Protein AF-A0AAJ2H0M9-F1 (afdb_monomer)

Organism: NCBI:txid1538159

pLDDT: mean 95.49, std 3.96, range [74.38, 98.56]

Foldseek 3Di:
DVLVVLLVVLVVDDCLVVQNQSLLSNLLSCLVDPPSCPPHPNSLVSLLVSCVSNQQQQARLSLLSQLVSQLVVVDPVSNLVSLLSVLVSPDPVRHHHPVCNVRNVVSVVSSQVSLQVVCCVPPVGGQDPCNSPDPPVD

Sequence (138 aa):
DIAAVVERGMTCLDNEQFWGAPNAVRAAIWTLLPGADQGKPDPWQVMKNSAAIGEREGVRLPHALYIIAAQATGDDTKIRDALRTYGKSLGEDKPVNKTYRLVDAIARQMIQNASDRYWTENTGMRTPQDGYDRFWDE

Radius of gyration: 14.79 Å; Cα contacts (8 Å, |Δi|>4): 176; chains: 1; bounding box: 38×38×33 Å

Nearest PDB structures (foldseek):
  2lah-assembly1_A  TM=4.722E-01  e=8.048E+00  Homo sapiens

Structure (mmCIF, N/CA/C/O backbone):
data_AF-A0AAJ2H0M9-F1
#
_entry.id   AF-A0AAJ2H0M9-F1
#
loop_
_atom_site.group_PDB
_atom_site.id
_atom_site.type_symbol
_atom_site.label_atom_id
_atom_site.label_alt_id
_atom_site.label_comp_id
_atom_site.label_asym_id
_atom_site.label_entity_id
_atom_site.label_seq_id
_atom_site.pdbx_PDB_ins_code
_atom_site.Cartn_x
_atom_site.Cartn_y
_atom_site.Cartn_z
_atom_site.occupancy
_atom_site.B_iso_or_equiv
_atom_site.auth_seq_id
_atom_site.auth_comp_id
_atom_site.auth_asym_id
_atom_site.auth_atom_id
_atom_site.pdbx_PDB_model_num
ATOM 1 N N . ASP A 1 1 ? -17.299 13.164 -8.591 1.00 74.38 1 ASP A N 1
ATOM 2 C CA . ASP A 1 1 ? -17.930 13.386 -7.273 1.00 74.38 1 ASP A CA 1
ATOM 3 C C . ASP A 1 1 ? -17.679 12.250 -6.274 1.00 74.38 1 ASP A C 1
ATOM 5 O O . ASP A 1 1 ? -17.347 12.530 -5.132 1.00 74.38 1 ASP A O 1
ATOM 9 N N . ILE A 1 2 ? -17.719 10.972 -6.687 1.00 89.81 2 ILE A N 1
ATOM 10 C CA . ILE A 1 2 ? -17.530 9.814 -5.781 1.00 89.81 2 ILE A CA 1
ATOM 11 C C . ILE A 1 2 ? -16.290 9.944 -4.877 1.00 89.81 2 ILE A C 1
ATOM 13 O O . ILE A 1 2 ? -16.408 9.812 -3.665 1.00 89.81 2 ILE A O 1
ATOM 17 N N . ALA A 1 3 ? -15.119 10.270 -5.433 1.00 88.81 3 ALA A N 1
ATOM 18 C CA . ALA A 1 3 ? -13.889 10.401 -4.647 1.00 88.81 3 ALA A CA 1
ATOM 19 C C . ALA A 1 3 ? -13.970 11.498 -3.564 1.00 88.81 3 ALA A C 1
ATOM 21 O O . ALA A 1 3 ? -13.517 11.288 -2.445 1.00 88.81 3 ALA A O 1
ATOM 22 N N . ALA A 1 4 ? -14.609 12.635 -3.852 1.00 89.00 4 ALA A N 1
ATOM 23 C CA . ALA A 1 4 ? -14.784 13.705 -2.870 1.00 89.00 4 ALA A CA 1
ATOM 24 C C . ALA A 1 4 ? -15.780 13.314 -1.763 1.00 89.00 4 ALA A C 1
ATOM 26 O O . ALA A 1 4 ? -15.592 13.678 -0.604 1.00 89.00 4 ALA A O 1
ATOM 27 N N . VAL A 1 5 ? -16.829 12.555 -2.103 1.00 93.69 5 VAL A N 1
ATOM 28 C CA . VAL A 1 5 ? -17.773 11.995 -1.120 1.00 93.69 5 VAL A CA 1
ATOM 29 C C . VAL A 1 5 ? -17.073 10.985 -0.209 1.00 93.69 5 VAL A C 1
ATOM 31 O O . VAL A 1 5 ? -17.231 11.058 1.008 1.00 93.69 5 VAL A O 1
ATOM 34 N N . VAL A 1 6 ? -16.269 10.084 -0.781 1.00 94.62 6 VAL A N 1
ATOM 35 C CA . VAL A 1 6 ? -15.503 9.086 -0.021 1.00 94.62 6 VAL A CA 1
ATOM 36 C C . VAL A 1 6 ? -14.496 9.763 0.906 1.00 94.62 6 VAL A C 1
ATOM 38 O O . VAL A 1 6 ? -14.465 9.430 2.085 1.00 94.62 6 VAL A O 1
ATOM 41 N N . GLU A 1 7 ? -13.720 10.740 0.420 1.00 93.69 7 GLU A N 1
ATOM 42 C CA . GLU A 1 7 ? -12.726 11.451 1.239 1.00 93.69 7 GLU A CA 1
ATOM 43 C C . GLU A 1 7 ? -13.365 12.096 2.473 1.00 93.69 7 GLU A C 1
ATOM 45 O O . GLU A 1 7 ? -12.889 11.873 3.587 1.00 93.69 7 GLU A O 1
ATOM 50 N N . ARG A 1 8 ? -14.490 12.804 2.293 1.00 93.50 8 ARG A N 1
ATOM 51 C CA . ARG A 1 8 ? -15.239 13.394 3.410 1.00 93.50 8 ARG A CA 1
ATOM 52 C C . ARG A 1 8 ? -15.791 12.326 4.348 1.00 93.50 8 ARG A C 1
ATOM 54 O O . ARG A 1 8 ? -15.684 12.478 5.559 1.00 93.50 8 ARG A O 1
ATOM 61 N N . GLY A 1 9 ? -16.346 11.239 3.815 1.00 95.81 9 GLY A N 1
ATOM 62 C CA . GLY A 1 9 ? -16.890 10.141 4.619 1.00 95.81 9 GLY A CA 1
ATOM 63 C C . GLY A 1 9 ? -15.836 9.447 5.485 1.00 95.81 9 GLY A C 1
ATOM 64 O O . GLY A 1 9 ? -16.113 9.102 6.631 1.00 95.81 9 GLY A O 1
ATOM 65 N N . MET A 1 10 ? -14.605 9.311 4.984 1.00 96.88 10 MET A N 1
ATOM 66 C CA . MET A 1 10 ? -13.494 8.741 5.753 1.00 96.88 10 MET A CA 1
ATOM 67 C C . MET A 1 10 ? -13.118 9.587 6.979 1.00 96.88 10 MET A C 1
ATOM 69 O O . MET A 1 10 ? -12.528 9.049 7.909 1.00 96.88 10 MET A O 1
ATOM 73 N N . THR A 1 11 ? -13.475 10.879 7.031 1.00 95.50 11 THR A N 1
ATOM 74 C CA . THR A 1 11 ? -13.233 11.718 8.223 1.00 95.50 11 THR A CA 1
ATOM 75 C C . THR A 1 11 ? -14.106 11.341 9.422 1.00 95.50 11 THR A C 1
ATOM 77 O O . THR A 1 11 ? -13.779 11.705 10.548 1.00 95.50 11 THR A O 1
ATOM 80 N N . CYS A 1 12 ? -15.197 10.601 9.200 1.00 97.12 12 CYS A N 1
ATOM 81 C CA . CYS A 1 12 ? -16.102 10.143 10.254 1.00 97.12 12 CYS A CA 1
ATOM 82 C C . CYS A 1 12 ? -15.679 8.805 10.883 1.00 97.12 12 CYS A C 1
ATOM 84 O O . CYS A 1 12 ? -16.338 8.343 11.812 1.00 97.12 12 CYS A O 1
ATOM 86 N N . LEU A 1 13 ? -14.632 8.159 10.359 1.00 97.38 13 LEU A N 1
ATOM 87 C CA . LEU A 1 13 ? -14.139 6.871 10.841 1.00 97.38 13 LEU A CA 1
ATOM 88 C C . LEU A 1 13 ? -12.897 7.066 11.709 1.00 97.38 13 LEU A C 1
ATOM 90 O O . LEU A 1 13 ? -12.013 7.854 11.372 1.00 97.38 13 LEU A O 1
ATOM 94 N N . ASP A 1 14 ? -12.806 6.306 12.799 1.00 97.88 14 ASP A N 1
ATOM 95 C CA . ASP A 1 14 ? -11.611 6.302 13.636 1.00 97.88 14 ASP A CA 1
ATOM 96 C C . ASP A 1 14 ? -10.458 5.579 12.926 1.00 97.88 14 ASP A C 1
ATOM 98 O O . ASP A 1 14 ? -10.563 4.423 12.509 1.00 97.88 14 ASP A O 1
ATOM 102 N N . ASN A 1 15 ? -9.342 6.279 12.751 1.00 97.62 15 ASN A N 1
ATOM 103 C CA . ASN A 1 15 ? -8.249 5.752 11.951 1.00 97.62 15 ASN A CA 1
ATOM 104 C C . ASN A 1 15 ? -7.542 4.567 12.624 1.00 97.62 15 ASN A C 1
ATOM 106 O O . ASN A 1 15 ? -7.057 3.697 11.912 1.00 97.62 15 ASN A O 1
ATOM 110 N N . GLU A 1 16 ? -7.472 4.508 13.955 1.00 96.44 16 GLU A N 1
ATOM 111 C CA . GLU A 1 16 ? -6.808 3.401 14.655 1.00 96.44 16 GLU A CA 1
ATOM 112 C C . GLU A 1 16 ? -7.714 2.171 14.739 1.00 96.44 16 GLU A C 1
ATOM 114 O O . GLU A 1 16 ? -7.275 1.063 14.427 1.00 96.44 16 GLU A O 1
ATOM 119 N N . GLN A 1 17 ? -9.000 2.369 15.037 1.00 96.25 17 GLN A N 1
ATOM 120 C CA . GLN A 1 17 ? -10.026 1.327 15.049 1.00 96.25 17 GLN A CA 1
ATOM 121 C C . GLN A 1 17 ? -10.086 0.571 13.716 1.00 96.25 17 GLN A C 1
ATOM 123 O O . GLN A 1 17 ? -10.308 -0.641 13.700 1.00 96.25 17 GLN A O 1
ATOM 128 N N . PHE A 1 18 ? -9.879 1.283 12.606 1.00 97.50 18 PHE A N 1
ATOM 129 C CA . PHE A 1 18 ? -9.857 0.726 11.254 1.00 97.50 18 PHE A CA 1
ATOM 130 C C . PHE A 1 18 ? -8.434 0.609 10.683 1.00 97.50 18 PHE A C 1
ATOM 132 O O . PHE A 1 18 ? -8.230 0.728 9.473 1.00 97.50 18 PHE A O 1
ATOM 139 N N . TRP A 1 19 ? -7.450 0.346 11.551 1.00 97.88 19 TRP A N 1
ATOM 140 C CA . TRP A 1 19 ? -6.097 -0.122 11.212 1.00 97.88 19 TRP A CA 1
ATOM 141 C C . TRP A 1 19 ? -5.307 0.794 10.267 1.00 97.88 19 TRP A C 1
ATOM 143 O O . TRP A 1 19 ? -4.448 0.335 9.526 1.00 97.88 19 TRP A O 1
ATOM 153 N N . GLY A 1 20 ? -5.611 2.088 10.242 1.00 98.12 20 GLY A N 1
ATOM 154 C CA . GLY A 1 20 ? -5.017 3.077 9.341 1.00 98.12 20 GLY A CA 1
ATOM 155 C C . GLY A 1 20 ? -5.704 3.194 7.976 1.00 98.12 20 GLY A C 1
ATOM 156 O O . GLY A 1 20 ? -5.335 4.052 7.175 1.00 98.12 20 GLY A O 1
ATOM 157 N N . ALA A 1 21 ? -6.702 2.361 7.675 1.00 98.12 21 ALA A N 1
ATOM 158 C CA . ALA A 1 21 ? -7.346 2.348 6.365 1.00 98.12 21 ALA A CA 1
ATOM 159 C C . ALA A 1 21 ? -8.035 3.680 5.999 1.00 98.12 21 ALA A C 1
ATOM 161 O O . ALA A 1 21 ? -7.852 4.115 4.860 1.00 98.12 21 ALA A O 1
ATOM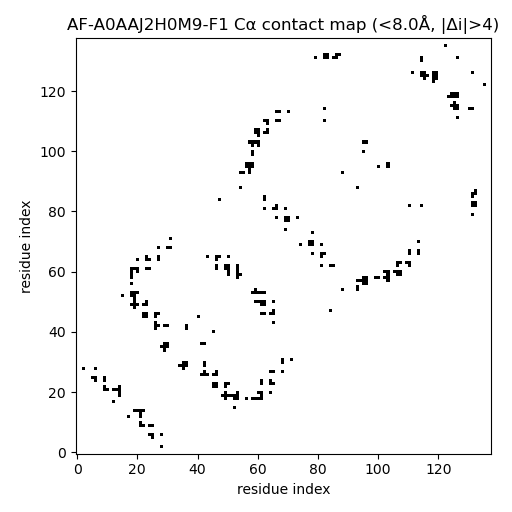 162 N N . PRO A 1 22 ? -8.760 4.378 6.903 1.00 98.44 22 PRO A N 1
ATOM 163 C CA . PRO A 1 22 ? -9.418 5.638 6.554 1.00 98.44 22 PRO A CA 1
ATOM 164 C C . PRO A 1 22 ? -8.449 6.700 6.024 1.00 98.44 22 PRO A C 1
ATOM 166 O O . PRO A 1 22 ? -8.683 7.272 4.957 1.00 98.44 22 PRO A O 1
ATOM 169 N N . ASN A 1 23 ? -7.321 6.933 6.703 1.00 98.44 23 ASN A N 1
ATOM 170 C CA . ASN A 1 23 ? -6.332 7.904 6.233 1.00 98.44 23 ASN A CA 1
ATOM 171 C C . ASN A 1 23 ? -5.579 7.425 4.989 1.00 98.44 23 ASN A C 1
ATOM 173 O O . ASN A 1 23 ? -5.293 8.250 4.122 1.00 98.44 23 ASN A O 1
ATOM 177 N N . ALA A 1 24 ? -5.316 6.123 4.842 1.00 98.19 24 ALA A N 1
ATOM 178 C CA . ALA A 1 24 ? -4.732 5.587 3.613 1.00 98.19 24 ALA A CA 1
ATOM 179 C C . ALA A 1 24 ? -5.643 5.812 2.392 1.00 98.19 24 ALA A C 1
ATOM 181 O O . ALA A 1 24 ? -5.156 6.217 1.339 1.00 98.19 24 ALA A O 1
ATOM 182 N N . VAL A 1 25 ? -6.963 5.627 2.532 1.00 98.00 25 VAL A N 1
ATOM 183 C CA . VAL A 1 25 ? -7.938 5.921 1.464 1.00 98.00 25 VAL A CA 1
ATOM 184 C C . VAL A 1 25 ? -7.921 7.406 1.108 1.00 98.00 25 VAL A C 1
ATOM 186 O O . VAL A 1 25 ? -7.872 7.755 -0.070 1.00 98.00 25 VAL A O 1
ATOM 189 N N . ARG A 1 26 ? -7.936 8.293 2.111 1.00 97.62 26 ARG A N 1
ATOM 190 C CA . ARG A 1 26 ? -7.887 9.746 1.880 1.00 97.62 26 ARG A CA 1
ATOM 191 C C . ARG A 1 26 ? -6.608 10.150 1.153 1.00 97.62 26 ARG A C 1
ATOM 193 O O . ARG A 1 26 ? -6.681 10.849 0.149 1.00 97.62 26 ARG A O 1
ATOM 200 N N . ALA A 1 27 ? -5.463 9.652 1.608 1.00 97.75 27 ALA A N 1
ATOM 201 C CA . ALA A 1 27 ? -4.178 9.914 0.979 1.00 97.75 27 ALA A CA 1
ATOM 202 C C . ALA A 1 27 ? -4.116 9.400 -0.466 1.00 97.75 27 ALA A C 1
ATOM 204 O O . ALA A 1 27 ? -3.676 10.138 -1.342 1.00 97.75 27 ALA A O 1
ATOM 205 N N . ALA A 1 28 ? -4.629 8.198 -0.746 1.00 96.62 28 ALA A N 1
ATOM 206 C CA . ALA A 1 28 ? -4.737 7.681 -2.111 1.00 96.62 28 ALA A CA 1
ATOM 207 C C . ALA A 1 28 ? -5.635 8.562 -3.004 1.00 96.62 28 ALA A C 1
ATOM 209 O O . ALA A 1 28 ? -5.348 8.761 -4.178 1.00 96.62 28 ALA A O 1
ATOM 210 N N . ILE A 1 29 ? -6.709 9.148 -2.466 1.00 95.31 29 ILE A N 1
ATOM 211 C CA . ILE A 1 29 ? -7.539 10.100 -3.222 1.00 95.31 29 ILE A CA 1
ATOM 212 C C . ILE A 1 29 ? -6.757 11.381 -3.540 1.00 95.31 29 ILE A C 1
ATOM 214 O O . ILE A 1 29 ? -6.887 11.915 -4.643 1.00 95.31 29 ILE A O 1
ATOM 218 N N . TRP A 1 30 ? -5.935 11.867 -2.607 1.00 95.50 30 TRP A N 1
ATOM 219 C CA . TRP A 1 30 ? -5.120 13.065 -2.823 1.00 95.50 30 TRP A CA 1
ATOM 220 C C . TRP A 1 30 ? -4.040 12.859 -3.890 1.00 95.50 30 TRP A C 1
ATOM 222 O O . TRP A 1 30 ? -3.727 13.810 -4.596 1.00 95.50 30 TRP A O 1
ATOM 232 N N . THR A 1 31 ? -3.509 11.639 -4.058 1.00 93.44 31 THR A N 1
ATOM 233 C CA . THR A 1 31 ? -2.548 11.345 -5.140 1.00 93.44 31 THR A CA 1
ATOM 234 C C . THR A 1 31 ? -3.208 11.227 -6.511 1.00 93.44 31 THR A C 1
ATOM 236 O O . THR A 1 31 ? -2.565 11.500 -7.521 1.00 93.44 31 THR A O 1
ATOM 239 N N . LEU A 1 32 ? -4.477 10.815 -6.564 1.00 88.81 32 LEU A N 1
ATOM 240 C CA . LEU A 1 32 ? -5.201 10.580 -7.816 1.00 88.81 32 LEU A CA 1
ATOM 241 C C . LEU A 1 32 ? -5.843 11.845 -8.394 1.00 88.81 32 LEU A C 1
ATOM 243 O O . LEU A 1 32 ? -6.004 11.952 -9.610 1.00 88.81 32 LEU A O 1
ATOM 247 N N . LEU A 1 33 ? -6.266 12.782 -7.543 1.00 88.88 33 LEU A N 1
ATOM 248 C CA . LEU A 1 33 ? -6.991 13.978 -7.965 1.00 88.88 33 LEU A CA 1
ATOM 249 C C . LEU A 1 33 ? -6.064 15.203 -8.009 1.00 88.88 33 LEU A C 1
ATOM 251 O O . LEU A 1 33 ? -5.573 15.622 -6.960 1.00 88.88 33 LEU A O 1
ATOM 255 N N . PRO A 1 34 ? -5.878 15.845 -9.178 1.00 86.88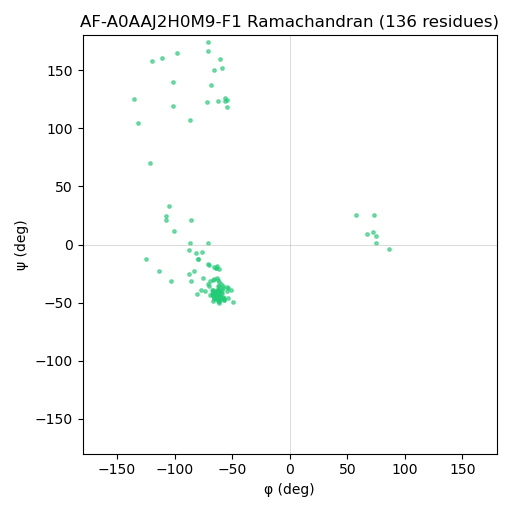 34 PRO A N 1
ATOM 256 C CA . PRO A 1 34 ? -5.053 17.045 -9.288 1.00 86.88 34 PRO A CA 1
ATOM 257 C C . PRO A 1 34 ? -5.483 18.148 -8.308 1.00 86.88 34 PRO A C 1
ATOM 259 O O . PRO A 1 34 ? -6.639 18.571 -8.304 1.00 86.88 34 PRO A O 1
ATOM 262 N N . GLY A 1 35 ? -4.546 18.613 -7.477 1.00 86.94 35 GLY A N 1
ATOM 263 C CA . GLY A 1 35 ? -4.762 19.680 -6.495 1.00 86.94 35 GLY A CA 1
ATOM 264 C C . GLY A 1 35 ? -5.554 19.275 -5.247 1.00 86.94 35 GLY A C 1
ATOM 265 O O . GLY A 1 35 ? -5.795 20.121 -4.385 1.00 86.94 35 GLY A O 1
ATOM 266 N N . ALA A 1 36 ? -5.960 18.009 -5.108 1.00 88.75 36 ALA A N 1
ATOM 267 C CA . ALA A 1 36 ? -6.662 17.542 -3.913 1.00 88.75 36 ALA A CA 1
ATOM 268 C C . ALA A 1 36 ? -5.754 17.454 -2.676 1.00 88.75 36 ALA A C 1
ATOM 270 O O . ALA A 1 36 ? -6.260 17.420 -1.555 1.00 88.75 36 ALA A O 1
ATOM 271 N N . ASP A 1 37 ? -4.440 17.466 -2.863 1.00 88.38 37 ASP A N 1
ATOM 272 C CA . ASP A 1 37 ? -3.401 17.515 -1.836 1.00 88.38 37 ASP A CA 1
ATOM 273 C C . ASP A 1 37 ? -3.151 18.928 -1.273 1.00 88.38 37 ASP A C 1
ATOM 275 O O . ASP A 1 37 ? -2.527 19.067 -0.222 1.00 88.38 37 ASP A O 1
ATOM 279 N N . GLN A 1 38 ? -3.673 19.988 -1.904 1.00 90.94 38 GLN A N 1
ATOM 280 C CA . GLN A 1 38 ? -3.448 21.365 -1.451 1.00 90.94 38 GLN A CA 1
ATOM 281 C C . GLN A 1 38 ? -3.874 21.569 0.011 1.00 90.94 38 GLN A C 1
ATOM 283 O O . GLN A 1 38 ? -5.008 21.271 0.406 1.00 90.94 38 GLN A O 1
ATOM 288 N N . GLY A 1 39 ? -2.939 22.091 0.813 1.00 91.75 39 GLY A N 1
ATOM 289 C CA . GLY A 1 39 ? -3.120 22.340 2.244 1.00 91.75 39 GLY A CA 1
ATOM 290 C C . GLY A 1 39 ? -3.155 21.078 3.116 1.00 91.75 39 GLY A C 1
ATOM 291 O O . GLY A 1 39 ? -3.530 21.176 4.284 1.00 91.75 39 GLY A O 1
ATOM 292 N N . LYS A 1 40 ? -2.802 19.903 2.576 1.00 93.75 40 LYS A N 1
ATOM 293 C CA . LYS A 1 40 ? -2.805 18.619 3.293 1.00 93.75 40 LYS A CA 1
ATOM 294 C C . LYS A 1 40 ? -1.380 18.097 3.510 1.00 93.75 40 LYS A C 1
ATOM 296 O O . LYS A 1 40 ? -0.455 18.545 2.834 1.00 93.75 40 LYS A O 1
ATOM 301 N N . PRO A 1 41 ? -1.180 17.170 4.465 1.00 95.94 41 PRO A N 1
ATOM 302 C CA . PRO A 1 41 ? 0.099 16.485 4.617 1.00 95.94 41 PRO A CA 1
ATOM 303 C C . PRO A 1 41 ? 0.468 15.696 3.356 1.00 95.94 41 PRO A C 1
ATOM 305 O O . PRO A 1 41 ? -0.415 15.316 2.586 1.00 95.94 41 PRO A O 1
ATOM 308 N N . ASP A 1 42 ? 1.757 15.386 3.197 1.00 96.12 42 ASP A N 1
ATOM 309 C CA . ASP A 1 42 ? 2.230 14.530 2.105 1.00 96.12 42 ASP A CA 1
ATOM 310 C C . ASP A 1 42 ? 1.476 13.182 2.101 1.00 96.12 42 ASP A C 1
ATOM 312 O O . ASP A 1 42 ? 1.561 12.432 3.084 1.00 96.12 42 ASP A O 1
ATOM 316 N N . PRO A 1 43 ? 0.738 12.848 1.024 1.00 96.75 43 PRO A N 1
ATOM 317 C CA . PRO A 1 43 ? -0.058 11.629 0.972 1.00 96.75 43 PRO A CA 1
ATOM 318 C C . PRO A 1 43 ? 0.791 10.360 1.095 1.00 96.75 43 PRO A C 1
ATOM 320 O O . PRO A 1 43 ? 0.336 9.378 1.684 1.00 96.75 43 PRO A O 1
ATOM 323 N N . TRP A 1 44 ? 2.030 10.365 0.599 1.00 96.88 44 TRP A N 1
ATOM 324 C CA . TRP A 1 44 ? 2.904 9.194 0.686 1.00 96.88 44 TRP A CA 1
ATOM 325 C C . TRP A 1 44 ? 3.341 8.941 2.126 1.00 96.88 44 TRP A C 1
ATOM 327 O O . TRP A 1 44 ? 3.245 7.809 2.607 1.00 96.88 44 TRP A O 1
ATOM 337 N N . GLN A 1 45 ? 3.708 9.993 2.860 1.00 97.94 45 GLN A N 1
ATOM 338 C CA . GLN A 1 45 ? 3.969 9.882 4.292 1.00 97.94 45 GLN A CA 1
ATOM 339 C C . GLN A 1 45 ? 2.722 9.457 5.085 1.00 97.94 45 GLN A C 1
ATOM 341 O O . GLN A 1 45 ? 2.829 8.635 5.996 1.00 97.94 45 GLN A O 1
ATOM 346 N N . VAL A 1 46 ? 1.528 9.953 4.737 1.00 98.25 46 VAL A N 1
ATOM 347 C CA . VAL A 1 46 ? 0.273 9.516 5.380 1.00 98.25 46 VAL A CA 1
ATOM 348 C C . VAL A 1 46 ? 0.008 8.030 5.137 1.00 98.25 46 VAL A C 1
ATOM 350 O O . VAL A 1 46 ? -0.380 7.324 6.071 1.00 98.25 46 VAL A O 1
ATOM 353 N N . MET A 1 47 ? 0.260 7.524 3.927 1.00 98.25 47 MET A N 1
ATOM 354 C CA . MET A 1 47 ? 0.134 6.096 3.621 1.00 98.25 47 MET A CA 1
ATOM 355 C C . MET A 1 47 ? 1.167 5.247 4.369 1.00 98.25 47 MET A C 1
ATOM 357 O O . MET A 1 47 ? 0.788 4.215 4.916 1.00 98.25 47 MET A O 1
ATOM 361 N N . LYS A 1 48 ? 2.424 5.698 4.503 1.00 98.19 48 LYS A N 1
ATOM 362 C CA . LYS A 1 48 ? 3.441 5.022 5.336 1.00 98.19 48 LYS A CA 1
ATOM 363 C C . LYS A 1 48 ? 3.037 4.954 6.806 1.00 98.19 48 LYS A C 1
ATOM 365 O O . LYS A 1 48 ? 3.119 3.896 7.424 1.00 98.19 48 LYS A O 1
ATOM 370 N N . ASN A 1 49 ? 2.548 6.063 7.357 1.00 98.31 49 ASN A N 1
ATOM 371 C CA . ASN A 1 49 ? 2.067 6.104 8.737 1.00 98.31 49 ASN A CA 1
ATOM 372 C C . ASN A 1 49 ? 0.858 5.174 8.927 1.00 98.31 49 ASN A C 1
ATOM 374 O O . ASN A 1 49 ? 0.762 4.471 9.928 1.00 98.31 49 ASN A O 1
ATOM 378 N N . SER A 1 50 ? -0.044 5.135 7.945 1.00 98.56 50 SER A N 1
ATOM 379 C CA . SER A 1 50 ? -1.211 4.251 7.956 1.00 98.56 50 SER A CA 1
ATOM 380 C C . SER A 1 50 ? -0.821 2.776 7.844 1.00 98.56 50 SER A C 1
ATOM 382 O O . SER A 1 50 ? -1.386 1.944 8.546 1.00 98.56 50 SER A O 1
ATOM 384 N N . ALA A 1 51 ? 0.177 2.452 7.018 1.00 98.12 51 ALA A N 1
ATOM 385 C CA . ALA A 1 51 ? 0.768 1.120 6.928 1.00 98.12 51 ALA A CA 1
ATOM 386 C C . ALA A 1 51 ? 1.335 0.670 8.278 1.00 98.12 51 ALA A C 1
ATOM 388 O O . ALA A 1 51 ? 0.980 -0.406 8.742 1.00 98.12 51 ALA A O 1
ATOM 389 N N . ALA A 1 52 ? 2.082 1.530 8.976 1.00 97.25 52 ALA A N 1
ATOM 390 C CA . ALA A 1 52 ? 2.598 1.220 10.309 1.00 97.25 52 ALA A CA 1
ATOM 391 C C . ALA A 1 52 ? 1.490 0.920 11.343 1.00 97.25 52 ALA A C 1
ATOM 393 O O . ALA A 1 52 ? 1.673 0.069 12.214 1.00 97.25 52 ALA A O 1
ATOM 394 N N . ILE A 1 53 ? 0.326 1.578 11.249 1.00 97.88 53 ILE A N 1
ATOM 395 C CA . ILE A 1 53 ? -0.846 1.230 12.072 1.00 97.88 53 ILE A CA 1
ATOM 396 C C . ILE A 1 53 ? -1.365 -0.158 11.675 1.00 97.88 53 ILE A C 1
ATOM 398 O O . ILE 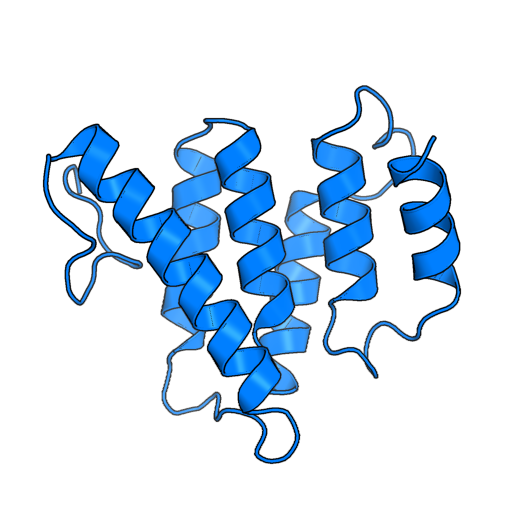A 1 53 ? -1.548 -1.008 12.541 1.00 97.88 53 ILE A O 1
ATOM 402 N N . GLY A 1 54 ? -1.539 -0.420 10.378 1.00 97.25 54 GLY A N 1
ATOM 403 C CA . GLY A 1 54 ? -1.988 -1.720 9.875 1.00 97.25 54 GLY A CA 1
ATOM 404 C C . GLY A 1 54 ? -1.080 -2.882 10.289 1.00 97.25 54 GLY A C 1
ATOM 405 O O . GLY A 1 54 ? -1.570 -3.958 10.627 1.00 97.25 54 GLY A O 1
ATOM 406 N N . GLU A 1 55 ? 0.236 -2.663 10.330 1.00 95.62 55 GLU A N 1
ATOM 407 C CA . GLU A 1 55 ? 1.214 -3.627 10.844 1.00 95.62 55 GLU A CA 1
ATOM 408 C C . GLU A 1 55 ? 0.980 -3.953 12.320 1.00 95.62 55 GLU A C 1
ATOM 410 O O . GLU A 1 55 ? 0.920 -5.127 12.686 1.00 95.62 55 GLU A O 1
ATOM 415 N N . ARG A 1 56 ? 0.816 -2.922 13.157 1.00 95.12 56 ARG A N 1
ATOM 416 C CA . ARG A 1 56 ? 0.589 -3.072 14.600 1.00 95.12 56 ARG A CA 1
ATOM 417 C C . ARG A 1 56 ? -0.731 -3.775 14.905 1.00 95.12 56 ARG A C 1
ATOM 419 O O . ARG A 1 56 ? -0.781 -4.625 15.788 1.00 95.12 56 ARG A O 1
ATOM 426 N N . GLU A 1 57 ? -1.782 -3.439 14.164 1.00 95.75 57 GLU A N 1
ATOM 427 C CA . GLU A 1 57 ? -3.114 -4.019 14.351 1.00 95.75 57 GLU A CA 1
ATOM 428 C C . GLU A 1 57 ? -3.278 -5.388 13.670 1.00 95.75 57 GLU A C 1
ATOM 430 O O . GLU A 1 57 ? -4.299 -6.056 13.859 1.00 95.75 57 GLU A O 1
ATOM 435 N N . GLY A 1 58 ? -2.288 -5.821 12.880 1.00 95.94 58 GLY A N 1
ATOM 436 C CA . GLY A 1 58 ? -2.283 -7.095 12.163 1.00 95.94 58 GLY A CA 1
ATOM 437 C C . GLY A 1 58 ? -3.227 -7.144 10.956 1.00 95.94 58 GLY A C 1
ATOM 438 O O . GLY A 1 58 ? -3.681 -8.234 10.596 1.00 95.94 58 GLY A O 1
ATOM 439 N N . VAL A 1 59 ? -3.546 -5.995 10.347 1.00 97.75 59 VAL A N 1
ATOM 440 C CA . VAL A 1 59 ? -4.386 -5.880 9.143 1.00 97.75 59 VAL A CA 1
ATOM 441 C C . VAL A 1 59 ? -3.729 -4.971 8.103 1.00 97.75 59 VAL A C 1
ATOM 443 O O . VAL A 1 59 ? -3.770 -3.746 8.192 1.00 97.75 59 VAL A O 1
ATOM 446 N N . ARG A 1 60 ? -3.164 -5.566 7.048 1.00 98.00 60 ARG A N 1
ATOM 447 C CA . ARG A 1 60 ? -2.315 -4.871 6.059 1.00 98.00 60 ARG A CA 1
ATOM 448 C C . ARG A 1 60 ? -3.076 -4.185 4.921 1.00 98.00 60 ARG A C 1
ATOM 450 O O . ARG A 1 60 ? -2.498 -3.888 3.877 1.00 98.00 60 ARG A O 1
ATOM 457 N N . LEU A 1 61 ? -4.361 -3.886 5.107 1.00 98.38 61 LEU A N 1
ATOM 458 C CA . LEU A 1 61 ? -5.158 -3.151 4.119 1.00 98.38 61 LEU A CA 1
ATOM 459 C C . LEU A 1 61 ? -4.531 -1.800 3.703 1.00 98.38 61 LEU A C 1
ATOM 461 O O . LEU A 1 61 ? -4.522 -1.513 2.504 1.00 98.38 61 LEU A O 1
ATOM 465 N N . PRO A 1 62 ? -3.933 -0.998 4.609 1.00 98.44 62 PRO A N 1
ATOM 466 C CA . PRO A 1 62 ? -3.256 0.233 4.201 1.00 98.44 62 PRO A CA 1
ATOM 467 C C . PRO A 1 62 ? -2.058 0.008 3.268 1.00 98.44 62 PRO A C 1
ATOM 469 O O . PRO A 1 62 ? -1.820 0.844 2.401 1.00 98.44 62 PRO A O 1
ATOM 472 N N . HIS A 1 63 ? -1.339 -1.119 3.376 1.00 98.50 63 HIS A N 1
ATOM 473 C CA . HIS A 1 63 ? -0.270 -1.447 2.421 1.00 98.50 63 HIS A CA 1
ATOM 474 C C . HIS A 1 63 ? -0.827 -1.663 1.015 1.00 98.50 63 HIS A C 1
ATOM 476 O O . HIS A 1 63 ? -0.238 -1.192 0.047 1.00 98.50 63 HIS A O 1
ATOM 482 N N . ALA A 1 64 ? -1.974 -2.340 0.895 1.00 98.44 64 ALA A N 1
ATOM 483 C CA . ALA A 1 64 ? -2.615 -2.554 -0.398 1.00 98.44 64 ALA A CA 1
ATOM 484 C C . ALA A 1 64 ? -3.026 -1.222 -1.037 1.00 98.44 64 ALA A C 1
ATOM 486 O O . ALA A 1 64 ? -2.760 -0.998 -2.215 1.00 98.44 64 ALA A O 1
ATOM 487 N N . LEU A 1 65 ? -3.608 -0.316 -0.247 1.00 98.25 65 LEU A N 1
ATOM 488 C CA . LEU A 1 65 ? -3.967 1.030 -0.702 1.00 98.25 65 LEU A CA 1
ATOM 489 C C . LEU A 1 65 ? -2.736 1.827 -1.140 1.00 98.25 65 LEU A C 1
ATOM 491 O O . LEU A 1 65 ? -2.767 2.461 -2.192 1.00 98.25 65 LEU A O 1
ATOM 495 N N . TYR A 1 66 ? -1.644 1.742 -0.380 1.00 98.44 66 TYR A N 1
ATOM 496 C CA . TYR A 1 66 ? -0.390 2.401 -0.721 1.00 98.44 66 TYR A CA 1
ATOM 497 C C . TYR A 1 66 ? 0.189 1.887 -2.046 1.00 98.44 66 TYR A C 1
ATOM 499 O O . TYR A 1 66 ? 0.493 2.676 -2.939 1.00 98.44 66 TYR A O 1
ATOM 507 N N . ILE A 1 67 ? 0.274 0.569 -2.220 1.00 98.19 67 ILE A N 1
ATOM 508 C CA . ILE A 1 67 ? 0.819 -0.039 -3.439 1.00 98.19 67 ILE A CA 1
ATOM 509 C C . ILE A 1 67 ? -0.054 0.281 -4.657 1.00 98.19 67 ILE A C 1
ATOM 511 O O . ILE A 1 67 ? 0.481 0.629 -5.705 1.00 98.19 67 ILE A O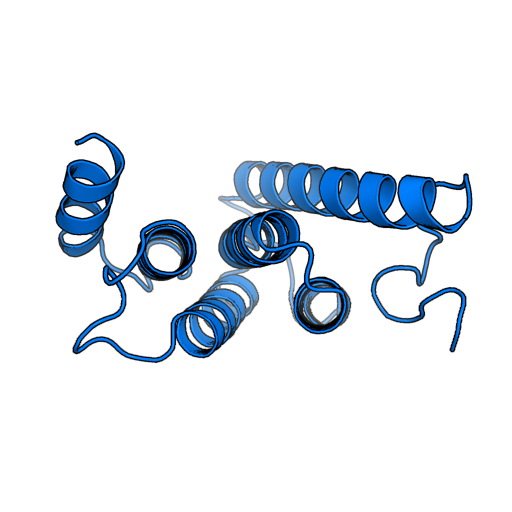 1
ATOM 515 N N . ILE A 1 68 ? -1.382 0.238 -4.527 1.00 96.50 68 ILE A N 1
ATOM 516 C CA . ILE A 1 68 ? -2.300 0.588 -5.623 1.00 96.50 68 ILE A CA 1
ATOM 517 C C . ILE A 1 68 ? -2.180 2.070 -5.989 1.00 96.50 68 ILE A C 1
ATOM 519 O O . ILE A 1 68 ? -2.136 2.407 -7.172 1.00 96.50 68 ILE A O 1
ATOM 523 N N . ALA A 1 69 ? -2.090 2.958 -4.994 1.00 96.69 69 ALA A N 1
ATOM 524 C CA . ALA A 1 69 ? -1.880 4.381 -5.236 1.00 96.69 69 ALA A CA 1
ATOM 525 C C . ALA A 1 69 ? -0.540 4.634 -5.939 1.00 96.69 69 ALA A C 1
ATOM 527 O O . ALA A 1 69 ? -0.491 5.410 -6.889 1.00 96.69 69 ALA A O 1
ATOM 528 N N . ALA A 1 70 ? 0.533 3.958 -5.517 1.00 97.00 70 ALA A N 1
ATOM 529 C CA . ALA A 1 70 ? 1.841 4.047 -6.159 1.00 97.00 70 ALA A CA 1
ATOM 530 C C . ALA A 1 70 ? 1.797 3.524 -7.602 1.00 97.00 70 ALA A C 1
ATOM 532 O O . ALA A 1 70 ? 2.255 4.207 -8.516 1.00 97.00 70 ALA A O 1
ATOM 533 N N . GLN A 1 71 ? 1.169 2.370 -7.828 1.00 95.12 71 GLN A N 1
ATOM 534 C CA . GLN A 1 71 ? 1.007 1.781 -9.156 1.00 95.12 71 GLN A CA 1
ATOM 535 C C . GLN A 1 71 ? 0.264 2.716 -10.116 1.00 95.12 71 GLN A C 1
ATOM 537 O O . GLN A 1 71 ? 0.653 2.835 -11.275 1.00 95.12 71 GLN A O 1
ATOM 542 N N . ALA A 1 72 ? -0.756 3.432 -9.635 1.00 92.88 72 ALA A N 1
ATOM 543 C CA . ALA A 1 72 ? -1.502 4.393 -10.443 1.00 92.88 72 ALA A CA 1
ATOM 544 C C . ALA A 1 72 ? -0.655 5.585 -10.931 1.00 92.88 72 ALA A C 1
ATOM 546 O O . ALA A 1 72 ? -1.037 6.236 -11.901 1.00 92.88 72 ALA A O 1
ATOM 547 N N . THR A 1 73 ? 0.487 5.869 -10.293 1.00 92.38 73 THR A N 1
ATOM 548 C CA . THR A 1 73 ? 1.399 6.938 -10.737 1.00 92.38 73 THR A CA 1
ATOM 549 C C . THR A 1 73 ? 2.349 6.514 -11.854 1.00 92.38 73 THR A C 1
ATOM 551 O O . THR A 1 73 ? 2.860 7.379 -12.558 1.00 92.38 73 THR A O 1
ATOM 554 N N . GLY A 1 74 ? 2.620 5.211 -11.997 1.00 92.62 74 GLY A N 1
ATOM 555 C CA . GLY A 1 74 ? 3.675 4.703 -12.881 1.00 92.62 74 GLY A CA 1
ATOM 556 C C . GLY A 1 74 ? 5.106 5.053 -12.444 1.00 92.62 74 GLY A C 1
ATOM 557 O O . GLY A 1 74 ? 6.036 4.836 -13.211 1.00 92.62 74 GLY A O 1
ATOM 558 N N . ASP A 1 75 ? 5.304 5.604 -11.241 1.00 95.50 75 ASP A N 1
ATOM 559 C CA . ASP A 1 75 ? 6.626 5.932 -10.703 1.00 95.50 75 ASP A CA 1
ATOM 560 C C . ASP A 1 75 ? 7.234 4.717 -9.991 1.00 95.50 75 ASP A C 1
ATOM 562 O O . ASP A 1 75 ? 6.831 4.359 -8.877 1.00 95.50 75 ASP A O 1
ATOM 566 N N . ASP A 1 76 ? 8.242 4.115 -10.624 1.00 96.56 76 ASP A N 1
ATOM 567 C CA . ASP A 1 76 ? 8.987 2.965 -10.104 1.00 96.56 76 ASP A CA 1
ATOM 568 C C . ASP A 1 76 ? 9.495 3.180 -8.680 1.00 96.56 76 ASP A C 1
ATOM 570 O O . ASP A 1 76 ? 9.422 2.274 -7.849 1.00 96.56 76 ASP A O 1
ATOM 574 N N . THR A 1 77 ? 9.951 4.389 -8.356 1.00 96.94 77 THR A N 1
ATOM 575 C CA . THR A 1 77 ? 10.483 4.700 -7.026 1.00 96.94 77 THR A CA 1
ATOM 576 C C . THR A 1 77 ? 9.410 4.493 -5.964 1.00 96.94 77 THR A C 1
ATOM 578 O O . THR A 1 77 ? 9.669 3.902 -4.916 1.00 96.94 77 THR A O 1
ATOM 581 N N . LYS A 1 78 ? 8.179 4.936 -6.242 1.00 97.31 78 LYS A N 1
ATOM 582 C CA . LYS A 1 78 ? 7.047 4.821 -5.313 1.00 97.31 78 LYS A CA 1
ATOM 583 C C . LYS A 1 78 ? 6.532 3.394 -5.230 1.00 97.31 78 LYS A C 1
ATOM 585 O O . LYS A 1 78 ? 6.213 2.934 -4.136 1.00 97.31 78 LYS A O 1
ATOM 590 N N . ILE A 1 79 ? 6.464 2.694 -6.363 1.00 97.81 79 ILE A N 1
ATOM 591 C CA . ILE A 1 79 ? 6.025 1.294 -6.408 1.00 97.81 79 ILE A CA 1
ATOM 592 C C . ILE A 1 79 ? 6.982 0.431 -5.584 1.00 97.81 79 ILE A C 1
ATOM 594 O O . ILE A 1 79 ? 6.544 -0.295 -4.690 1.00 97.81 79 ILE A O 1
ATOM 598 N N . ARG A 1 80 ? 8.291 0.559 -5.824 1.00 98.06 80 ARG A N 1
ATOM 599 C CA . ARG A 1 80 ? 9.324 -0.196 -5.105 1.00 98.06 80 ARG A CA 1
ATOM 600 C C . ARG A 1 80 ? 9.349 0.141 -3.618 1.00 98.06 80 ARG A C 1
ATOM 602 O O . ARG A 1 80 ? 9.427 -0.765 -2.797 1.00 98.06 80 ARG A O 1
ATOM 609 N N . ASP A 1 81 ? 9.228 1.414 -3.248 1.00 98.12 81 ASP A N 1
ATOM 610 C CA . ASP A 1 81 ? 9.153 1.846 -1.844 1.00 98.12 81 ASP A CA 1
ATOM 611 C C . ASP A 1 81 ? 7.925 1.263 -1.117 1.00 98.12 81 ASP A C 1
ATOM 613 O O . ASP A 1 81 ? 8.044 0.750 0.001 1.00 98.12 81 ASP A O 1
ATOM 617 N N . ALA A 1 82 ? 6.758 1.252 -1.767 1.00 98.12 82 ALA A N 1
ATOM 618 C CA . ALA A 1 82 ? 5.541 0.665 -1.213 1.00 98.12 82 ALA A CA 1
ATOM 619 C C . ALA A 1 82 ? 5.643 -0.869 -1.075 1.00 98.12 82 ALA A C 1
ATOM 621 O O . ALA A 1 82 ? 5.281 -1.418 -0.029 1.00 98.12 82 ALA A O 1
ATOM 622 N N . LEU A 1 83 ? 6.192 -1.561 -2.083 1.00 98.25 83 LEU A N 1
ATOM 623 C CA . LEU A 1 83 ? 6.433 -3.010 -2.044 1.00 98.25 83 LEU A CA 1
ATOM 624 C C . LEU A 1 83 ? 7.448 -3.391 -0.959 1.00 98.25 83 LEU A C 1
ATOM 626 O O . LEU A 1 83 ? 7.167 -4.289 -0.172 1.00 98.25 83 LEU A O 1
ATOM 630 N N . ARG A 1 84 ? 8.562 -2.661 -0.833 1.00 97.69 84 ARG A N 1
ATOM 631 C CA . ARG A 1 84 ? 9.556 -2.866 0.238 1.00 97.69 84 ARG A CA 1
ATOM 632 C C . ARG A 1 84 ? 8.965 -2.629 1.618 1.00 97.69 84 ARG A C 1
ATOM 634 O O . ARG A 1 84 ? 9.270 -3.347 2.566 1.00 97.69 84 ARG A O 1
ATOM 641 N N . THR A 1 85 ? 8.122 -1.607 1.748 1.00 97.00 85 THR A N 1
ATOM 642 C CA . THR A 1 85 ? 7.405 -1.336 2.997 1.00 97.00 85 THR A CA 1
ATOM 643 C C . THR A 1 85 ? 6.505 -2.520 3.358 1.00 97.00 85 THR A C 1
ATOM 645 O O . THR A 1 85 ? 6.487 -2.944 4.509 1.00 97.00 85 THR A O 1
ATOM 648 N N . TYR A 1 86 ? 5.821 -3.124 2.381 1.00 97.25 86 TYR A N 1
ATOM 649 C CA . TYR A 1 86 ? 5.077 -4.364 2.602 1.00 97.25 86 TYR A CA 1
ATOM 650 C 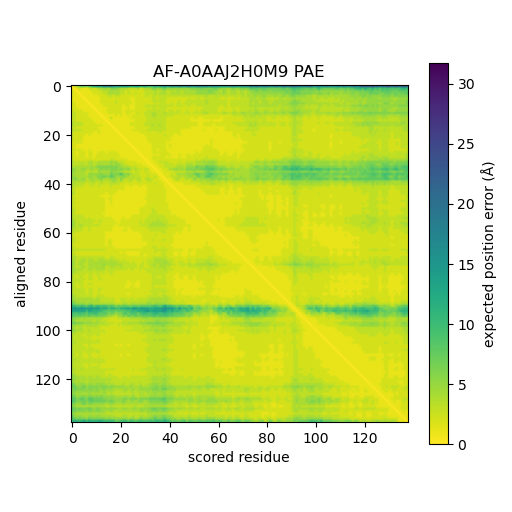C . TYR A 1 86 ? 5.969 -5.576 2.911 1.00 97.25 86 TYR A C 1
ATOM 652 O O . TYR A 1 86 ? 5.648 -6.306 3.846 1.00 97.25 86 TYR A O 1
ATOM 660 N N . GLY A 1 87 ? 7.086 -5.784 2.208 1.00 95.81 87 GLY A N 1
ATOM 661 C CA . GLY A 1 87 ? 8.031 -6.878 2.483 1.00 95.81 87 GLY A CA 1
ATOM 662 C C . GLY A 1 87 ? 8.494 -6.881 3.944 1.00 95.81 87 GLY A C 1
ATOM 663 O O . GLY A 1 87 ? 8.356 -7.879 4.653 1.00 95.81 87 GLY A O 1
ATOM 664 N N . LYS A 1 88 ? 8.859 -5.703 4.466 1.00 93.69 88 LYS A N 1
ATOM 665 C CA . LYS A 1 88 ? 9.208 -5.480 5.886 1.00 93.69 88 LYS A CA 1
ATOM 666 C C . LYS A 1 88 ? 8.061 -5.724 6.878 1.00 93.69 88 LYS A C 1
ATOM 668 O O . LYS A 1 88 ? 8.306 -5.879 8.077 1.00 93.69 88 LYS A O 1
ATOM 673 N N . SER A 1 89 ? 6.811 -5.745 6.420 1.00 93.62 89 SER A N 1
ATOM 674 C CA . SER A 1 89 ? 5.646 -6.066 7.257 1.00 93.62 89 SER A CA 1
ATOM 675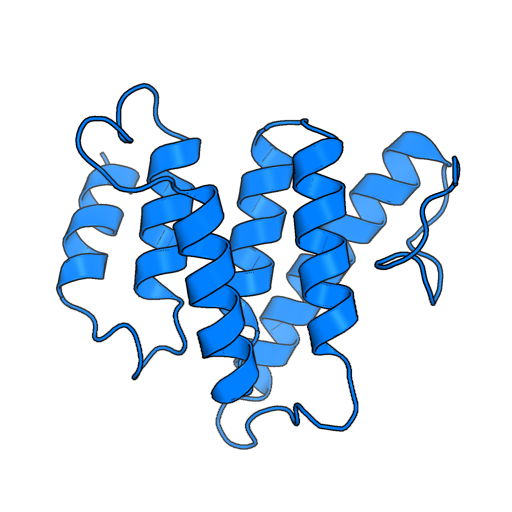 C C . SER A 1 89 ? 5.462 -7.571 7.480 1.00 93.62 89 SER A C 1
ATOM 677 O O . SER A 1 89 ? 4.642 -7.964 8.311 1.00 93.62 89 SER A O 1
ATOM 679 N N . LEU A 1 90 ? 6.174 -8.417 6.727 1.00 91.06 90 LEU A N 1
ATOM 680 C CA . LEU A 1 90 ? 6.038 -9.877 6.764 1.00 91.06 90 LEU A CA 1
ATOM 681 C C . LEU A 1 90 ? 6.907 -10.556 7.835 1.00 91.06 90 LEU A C 1
ATOM 683 O O . LEU A 1 90 ? 6.883 -11.782 7.928 1.00 91.06 90 LEU A O 1
ATOM 687 N N . GLY A 1 91 ? 7.654 -9.783 8.628 1.00 84.88 91 GLY A N 1
ATOM 688 C CA . GLY A 1 91 ? 8.467 -10.290 9.736 1.00 84.88 91 GLY A CA 1
ATOM 689 C C . GLY A 1 91 ? 7.652 -11.048 10.792 1.00 84.88 91 GLY A C 1
ATOM 690 O O . GLY A 1 91 ? 6.463 -10.787 10.996 1.00 84.88 91 GLY A O 1
ATOM 691 N N . GLU A 1 92 ? 8.300 -12.000 11.470 1.00 75.12 92 GLU A N 1
ATOM 692 C CA . GLU A 1 92 ? 7.666 -12.874 12.474 1.00 75.12 92 GLU A CA 1
ATOM 693 C C . GLU A 1 92 ? 7.095 -12.110 13.684 1.00 75.12 92 GLU A C 1
ATOM 695 O O . GLU A 1 92 ? 6.188 -12.598 14.357 1.00 75.12 92 GLU A O 1
ATOM 700 N N . ASP A 1 93 ? 7.578 -10.894 13.938 1.00 85.88 93 ASP A N 1
ATOM 701 C CA . ASP A 1 93 ? 7.150 -9.998 15.014 1.00 85.88 93 ASP A CA 1
ATOM 702 C C . ASP A 1 93 ? 5.803 -9.297 14.749 1.00 85.88 93 ASP A C 1
ATOM 704 O O . ASP A 1 93 ? 5.264 -8.643 15.643 1.00 85.88 93 ASP A O 1
ATOM 708 N N . LYS A 1 94 ? 5.225 -9.453 13.549 1.00 87.00 94 LYS A N 1
ATOM 709 C CA . LYS A 1 94 ? 3.999 -8.763 13.109 1.00 87.00 94 LYS A CA 1
ATOM 710 C C . LYS A 1 94 ? 2.899 -9.763 12.731 1.00 87.00 94 LYS A C 1
ATOM 712 O O . LYS A 1 94 ? 2.578 -9.928 11.549 1.00 87.00 94 LYS A O 1
ATOM 717 N N . PRO A 1 95 ? 2.297 -10.484 13.692 1.00 91.69 95 PRO A N 1
ATOM 718 C CA . PRO A 1 95 ? 1.306 -11.508 13.381 1.00 91.69 95 PRO A CA 1
ATOM 719 C C . PRO A 1 95 ? 0.025 -10.918 12.771 1.00 91.69 95 PRO A C 1
ATOM 721 O O . PRO A 1 95 ? -0.388 -9.801 13.068 1.00 91.69 95 PRO A O 1
ATOM 724 N N . VAL A 1 96 ? -0.648 -11.705 11.928 1.00 95.50 96 VAL A N 1
ATOM 725 C CA . VAL A 1 96 ? -1.968 -11.350 11.381 1.00 95.50 96 VAL A CA 1
ATOM 726 C C . VAL A 1 96 ? -3.025 -11.372 12.488 1.00 95.50 96 VAL A C 1
ATOM 728 O O . VAL A 1 96 ? -3.095 -12.315 13.284 1.00 95.50 96 VAL A O 1
ATOM 731 N N . ASN A 1 97 ? -3.906 -10.375 12.491 1.00 95.88 97 ASN A N 1
ATOM 732 C CA . ASN A 1 97 ? -5.031 -10.292 13.410 1.00 95.88 97 ASN A CA 1
ATOM 733 C C . ASN A 1 97 ? -5.996 -11.466 13.208 1.00 95.88 97 ASN A C 1
ATOM 735 O O . ASN A 1 97 ? -6.535 -11.653 12.117 1.00 95.88 97 ASN A O 1
ATOM 739 N N . LYS A 1 98 ? -6.267 -12.241 14.265 1.00 96.19 98 LYS A N 1
ATOM 740 C CA . LYS A 1 98 ? -7.107 -13.450 14.181 1.00 96.19 98 LYS A CA 1
ATOM 741 C C . LYS A 1 98 ? -8.571 -13.162 13.836 1.00 96.19 98 LYS A C 1
ATOM 743 O O . LYS A 1 98 ? -9.200 -14.005 13.200 1.00 96.19 98 LYS A O 1
ATOM 748 N N . THR A 1 99 ? -9.090 -11.997 14.215 1.00 97.19 99 THR A N 1
ATOM 749 C CA . THR A 1 99 ? -10.475 -11.588 13.943 1.00 97.19 99 THR A CA 1
ATOM 750 C C . THR A 1 99 ? -10.640 -11.132 12.496 1.00 97.19 99 THR A C 1
ATOM 752 O O . THR A 1 99 ? -11.618 -11.479 11.841 1.00 97.19 99 THR A O 1
ATOM 755 N N . TYR A 1 100 ? -9.650 -10.412 11.964 1.00 97.19 100 TYR A N 1
ATOM 756 C CA . TYR A 1 100 ? -9.723 -9.767 10.649 1.00 97.19 100 TYR A CA 1
ATOM 757 C C . TYR A 1 100 ? -8.865 -10.450 9.576 1.00 97.19 100 TYR A C 1
ATOM 759 O O . TYR A 1 100 ? -8.509 -9.839 8.568 1.00 97.19 100 TYR A O 1
ATOM 767 N N . ARG A 1 101 ? -8.578 -11.749 9.744 1.00 96.56 101 ARG A N 1
ATOM 768 C CA . ARG A 1 101 ? -7.744 -12.543 8.819 1.00 96.56 101 ARG A CA 1
ATOM 769 C C . ARG A 1 101 ? -8.209 -12.477 7.370 1.00 96.56 101 ARG A C 1
ATOM 771 O O . ARG A 1 101 ? -7.377 -12.477 6.473 1.00 96.56 101 ARG A O 1
ATOM 778 N N . LEU A 1 102 ? -9.523 -12.444 7.140 1.00 97.50 102 LEU A N 1
ATOM 779 C CA . LEU A 1 102 ? -10.073 -12.349 5.788 1.00 97.50 102 LEU A CA 1
ATOM 780 C C . LEU A 1 102 ? -9.690 -11.021 5.123 1.00 97.50 102 LEU A C 1
ATOM 782 O O . LEU A 1 102 ? -9.322 -11.010 3.954 1.00 97.50 102 LEU A O 1
ATOM 786 N N . VAL A 1 103 ? -9.737 -9.916 5.870 1.00 97.81 103 VAL A N 1
ATOM 787 C CA . VAL A 1 103 ? -9.383 -8.591 5.350 1.00 97.81 103 VAL A CA 1
ATOM 788 C C . VAL A 1 103 ? -7.897 -8.532 5.009 1.00 97.81 103 VAL A C 1
ATOM 790 O O . VAL A 1 103 ? -7.534 -8.080 3.925 1.00 97.81 103 VAL A O 1
ATOM 793 N N . ASP A 1 104 ? -7.042 -9.048 5.893 1.00 97.69 104 ASP A N 1
ATOM 794 C CA . ASP A 1 104 ? -5.601 -9.130 5.636 1.00 97.69 104 ASP A CA 1
ATOM 795 C C . ASP A 1 104 ? -5.281 -10.041 4.435 1.00 97.69 104 ASP A C 1
ATOM 797 O O . ASP A 1 104 ? -4.463 -9.684 3.589 1.00 97.69 104 ASP A O 1
ATOM 801 N N . ALA A 1 105 ? -5.987 -11.168 4.284 1.00 97.81 105 ALA A N 1
ATOM 802 C CA . ALA A 1 105 ? -5.833 -12.058 3.133 1.00 97.81 105 ALA A CA 1
ATOM 803 C C . ALA A 1 105 ? -6.231 -11.384 1.808 1.00 97.81 105 ALA A C 1
ATOM 805 O O . ALA A 1 105 ? -5.534 -11.544 0.806 1.00 97.81 105 ALA A O 1
ATOM 806 N N . ILE A 1 106 ? -7.313 -10.597 1.801 1.00 97.94 106 ILE A N 1
ATOM 807 C CA . ILE A 1 106 ? -7.715 -9.800 0.633 1.00 97.94 106 ILE A CA 1
ATOM 808 C C . ILE A 1 106 ? -6.640 -8.759 0.309 1.00 97.94 106 ILE A C 1
ATOM 810 O O . ILE A 1 106 ? -6.220 -8.657 -0.843 1.00 97.94 106 ILE A O 1
ATOM 814 N N . ALA A 1 107 ? -6.145 -8.033 1.315 1.00 98.12 107 ALA A N 1
ATOM 815 C CA . ALA A 1 107 ? -5.070 -7.062 1.130 1.00 98.12 107 ALA A CA 1
ATOM 816 C C . ALA A 1 107 ? -3.817 -7.722 0.533 1.00 98.12 107 ALA A C 1
ATOM 818 O O . ALA A 1 107 ? -3.263 -7.232 -0.448 1.00 98.12 107 ALA A O 1
ATOM 819 N N . ARG A 1 108 ? -3.419 -8.885 1.056 1.00 97.31 108 ARG A N 1
ATOM 820 C CA . ARG A 1 108 ? -2.296 -9.674 0.538 1.00 97.31 108 ARG A CA 1
ATOM 821 C C . ARG A 1 108 ? -2.505 -10.10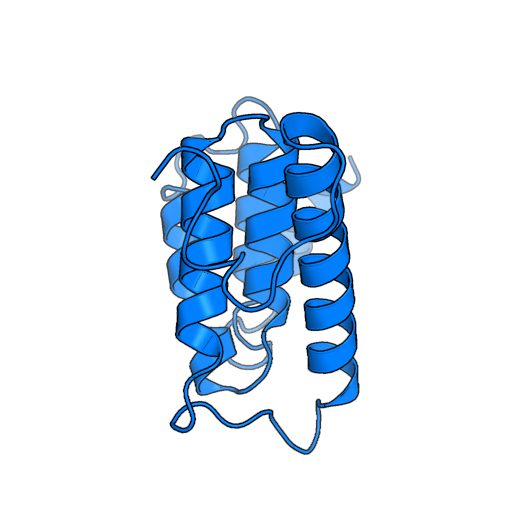8 -0.913 1.00 97.31 108 ARG A C 1
ATOM 823 O O . ARG A 1 108 ? -1.567 -10.031 -1.700 1.00 97.31 108 ARG A O 1
ATOM 830 N N . GLN A 1 109 ? -3.720 -10.503 -1.291 1.00 98.12 109 GLN A N 1
ATOM 831 C CA . GLN A 1 109 ? -4.039 -10.855 -2.677 1.00 98.12 109 GLN A CA 1
ATOM 832 C C . GLN A 1 109 ? -3.936 -9.647 -3.620 1.00 98.12 109 GLN A C 1
ATOM 834 O O . GLN A 1 109 ? -3.400 -9.773 -4.720 1.00 98.12 109 GLN A O 1
ATOM 839 N N . MET A 1 110 ? -4.416 -8.476 -3.191 1.00 98.19 110 MET A N 1
ATOM 840 C CA . MET A 1 110 ? -4.306 -7.229 -3.958 1.00 98.19 110 MET A CA 1
ATOM 841 C C . MET A 1 110 ? -2.839 -6.832 -4.163 1.00 98.19 110 MET A C 1
ATOM 843 O O . MET A 1 110 ? -2.438 -6.490 -5.273 1.00 98.19 110 MET A O 1
ATOM 847 N N . ILE A 1 111 ? -2.027 -6.944 -3.111 1.00 98.19 111 ILE A N 1
ATOM 848 C CA . ILE A 1 111 ? -0.594 -6.637 -3.147 1.00 98.19 111 ILE A CA 1
ATOM 849 C C . ILE A 1 111 ? 0.162 -7.602 -4.059 1.00 98.19 111 ILE A C 1
ATOM 851 O O . ILE A 1 111 ? 0.935 -7.158 -4.907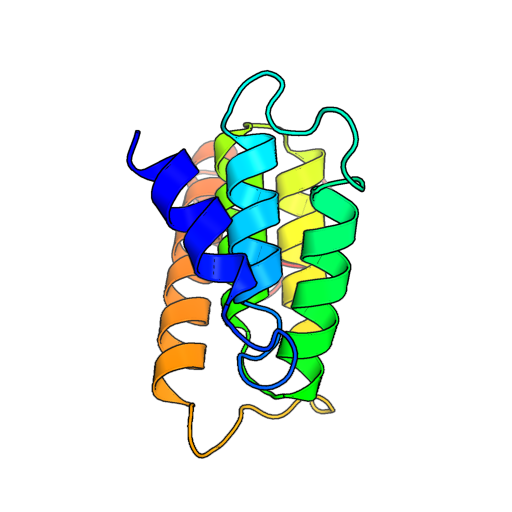 1.00 98.19 111 ILE A O 1
ATOM 855 N N . GLN A 1 112 ? -0.095 -8.907 -3.935 1.00 98.00 112 GLN A N 1
ATOM 856 C CA . GLN A 1 112 ? 0.516 -9.910 -4.803 1.00 98.00 112 GLN A CA 1
ATOM 857 C C . GLN A 1 112 ? 0.160 -9.654 -6.268 1.00 98.00 112 GLN A C 1
ATOM 859 O O . GLN A 1 112 ? 1.036 -9.725 -7.120 1.00 98.00 112 GLN A O 1
ATOM 864 N N . ASN A 1 113 ? -1.094 -9.305 -6.571 1.00 97.69 113 ASN A N 1
ATOM 865 C CA . ASN A 1 113 ? -1.504 -8.992 -7.937 1.00 97.69 113 ASN A CA 1
ATOM 866 C C . ASN A 1 113 ? -0.786 -7.753 -8.499 1.00 97.69 113 ASN A C 1
ATOM 868 O O . ASN A 1 113 ? -0.312 -7.790 -9.634 1.00 97.69 113 ASN A O 1
ATOM 872 N N . ALA A 1 114 ? -0.675 -6.683 -7.707 1.00 97.56 114 ALA A N 1
ATOM 873 C CA . ALA A 1 114 ? 0.048 -5.478 -8.106 1.00 97.56 114 ALA A CA 1
ATOM 874 C C . ALA A 1 114 ? 1.539 -5.764 -8.343 1.00 97.56 114 ALA A C 1
ATOM 876 O O . ALA A 1 114 ? 2.103 -5.327 -9.346 1.00 97.56 114 ALA A O 1
ATOM 877 N N . SER A 1 115 ? 2.158 -6.550 -7.461 1.00 98.12 115 SER A N 1
ATOM 878 C CA . SER A 1 115 ? 3.552 -6.966 -7.600 1.00 98.12 115 SER A CA 1
ATOM 879 C C . SER A 1 115 ? 3.764 -7.867 -8.816 1.00 98.12 115 SER A C 1
ATOM 881 O O . SER A 1 115 ? 4.666 -7.608 -9.605 1.00 98.12 115 SER A O 1
ATOM 883 N N . ASP A 1 116 ? 2.903 -8.867 -9.023 1.00 98.19 116 ASP A N 1
ATOM 884 C CA . ASP A 1 116 ? 3.002 -9.783 -10.162 1.00 98.19 116 ASP A CA 1
ATOM 885 C C . ASP A 1 116 ? 2.933 -9.017 -11.476 1.00 98.19 116 ASP A C 1
ATOM 887 O O . ASP A 1 116 ? 3.694 -9.296 -12.402 1.00 98.19 116 ASP A O 1
ATOM 891 N N . ARG A 1 117 ? 2.030 -8.035 -11.548 1.00 97.12 117 ARG A N 1
ATOM 892 C CA . ARG A 1 117 ? 1.918 -7.147 -12.698 1.00 97.12 117 ARG A CA 1
ATOM 893 C C . ARG A 1 117 ? 3.201 -6.345 -12.904 1.00 97.12 117 ARG A C 1
ATOM 895 O O . ARG A 1 117 ? 3.717 -6.351 -14.015 1.00 97.12 117 ARG A O 1
ATOM 902 N N . TYR A 1 118 ? 3.731 -5.732 -11.846 1.00 97.75 118 TYR A N 1
ATOM 903 C CA . TYR A 1 118 ? 4.974 -4.962 -11.904 1.00 97.75 118 TYR A CA 1
ATOM 904 C C . TYR A 1 118 ? 6.156 -5.798 -12.417 1.00 97.75 118 TYR A C 1
ATOM 906 O O . TYR A 1 118 ? 6.874 -5.383 -13.324 1.00 97.75 118 TYR A O 1
ATOM 914 N N . TRP A 1 119 ? 6.321 -7.016 -11.901 1.00 98.25 119 TRP A N 1
ATOM 915 C CA . TRP A 1 119 ? 7.362 -7.941 -12.351 1.00 98.25 119 TRP A CA 1
ATOM 916 C C . TRP A 1 119 ? 7.145 -8.425 -13.783 1.00 98.25 119 TRP A C 1
ATOM 918 O O . TRP A 1 119 ? 8.098 -8.483 -14.563 1.00 98.25 119 TRP A O 1
ATOM 928 N N . THR A 1 120 ? 5.900 -8.723 -14.156 1.00 98.06 120 THR A N 1
ATOM 929 C CA . THR A 1 120 ? 5.575 -9.229 -15.494 1.00 98.06 120 THR A CA 1
ATOM 930 C C . THR A 1 120 ? 5.832 -8.165 -16.554 1.00 98.06 120 THR A C 1
ATOM 932 O O . THR A 1 120 ? 6.409 -8.475 -17.592 1.00 98.06 120 THR A O 1
ATOM 935 N N . GLU A 1 121 ? 5.458 -6.912 -16.286 1.00 96.50 121 GLU A N 1
ATOM 936 C CA . GLU A 1 121 ? 5.660 -5.787 -17.208 1.00 96.50 121 GLU A CA 1
ATOM 937 C C . GLU A 1 121 ? 7.150 -5.507 -17.478 1.00 96.50 121 GLU A C 1
ATOM 939 O O . GLU A 1 121 ? 7.488 -5.066 -18.574 1.00 96.50 121 GLU A O 1
ATOM 944 N N . ASN A 1 122 ? 8.043 -5.816 -16.530 1.00 97.12 122 ASN A N 1
ATOM 945 C CA . ASN A 1 122 ? 9.472 -5.504 -16.641 1.00 97.12 122 ASN A CA 1
ATOM 946 C C . ASN A 1 122 ? 10.364 -6.702 -17.004 1.00 97.12 122 ASN A C 1
ATOM 948 O O . ASN A 1 122 ? 11.389 -6.535 -17.659 1.00 97.12 122 ASN A O 1
ATOM 952 N N . THR A 1 123 ? 9.997 -7.913 -16.581 1.00 97.56 123 THR A N 1
ATOM 953 C CA . THR A 1 123 ? 10.844 -9.116 -16.714 1.00 97.56 123 THR A CA 1
ATOM 954 C C . THR A 1 123 ? 10.157 -10.275 -17.434 1.00 97.56 123 THR A C 1
ATOM 956 O O . THR A 1 123 ? 10.810 -11.256 -17.789 1.00 97.56 123 THR A O 1
ATOM 959 N N . GLY A 1 124 ? 8.838 -10.198 -17.639 1.00 97.31 124 GLY A N 1
ATOM 960 C CA . GLY A 1 124 ? 8.031 -11.296 -18.175 1.00 97.31 124 GLY A CA 1
ATOM 961 C C . GLY A 1 124 ? 7.753 -12.432 -17.181 1.00 97.31 124 GLY A C 1
ATOM 962 O O . GLY A 1 124 ? 7.193 -13.454 -17.576 1.00 97.31 124 GLY A O 1
ATOM 963 N N . MET A 1 125 ? 8.122 -12.279 -15.905 1.00 96.75 125 MET A N 1
ATOM 964 C CA . MET A 1 125 ? 7.897 -13.275 -14.850 1.00 96.75 125 MET A CA 1
ATOM 965 C C . MET A 1 125 ? 7.030 -12.708 -13.723 1.00 96.75 125 MET A C 1
ATOM 967 O O . MET A 1 125 ? 6.943 -11.499 -13.536 1.00 96.75 125 MET A O 1
ATOM 971 N N . ARG A 1 126 ? 6.387 -13.593 -12.953 1.00 97.06 126 ARG A N 1
ATOM 972 C CA . ARG A 1 126 ? 5.695 -13.219 -11.709 1.00 97.06 126 ARG A CA 1
ATOM 973 C C . ARG A 1 126 ? 6.691 -12.853 -10.609 1.00 97.06 126 ARG A C 1
ATOM 975 O O . ARG A 1 126 ? 7.871 -13.181 -10.713 1.00 97.06 126 ARG A O 1
ATOM 982 N N . THR A 1 127 ? 6.193 -12.239 -9.537 1.00 97.81 127 THR A N 1
ATOM 983 C CA . THR A 1 127 ? 7.012 -11.860 -8.381 1.00 97.81 127 THR A CA 1
ATOM 984 C C . THR A 1 127 ? 7.738 -13.083 -7.799 1.00 97.81 127 THR A C 1
ATOM 986 O O . THR A 1 127 ? 7.069 -14.058 -7.435 1.00 97.81 127 THR A O 1
ATOM 989 N N . PRO A 1 128 ? 9.080 -13.061 -7.688 1.00 96.38 128 PRO A N 1
ATOM 990 C CA . PRO A 1 128 ? 9.842 -14.107 -7.009 1.00 96.38 128 PRO A CA 1
ATOM 991 C C . PRO A 1 128 ? 9.635 -14.054 -5.488 1.00 96.38 128 PRO A C 1
ATOM 993 O O . PRO A 1 128 ? 8.998 -13.147 -4.957 1.00 96.38 128 PRO A O 1
ATOM 996 N N . GLN A 1 129 ? 10.175 -15.031 -4.757 1.00 91.19 129 GLN A N 1
ATOM 997 C CA . GLN A 1 129 ? 9.962 -15.153 -3.308 1.00 91.19 129 GLN A CA 1
ATOM 998 C C . GLN A 1 129 ? 10.415 -13.912 -2.512 1.00 91.19 129 GLN A C 1
ATOM 1000 O O . GLN A 1 129 ? 9.757 -13.541 -1.543 1.00 91.19 129 GLN A O 1
ATOM 1005 N N . ASP A 1 130 ? 11.500 -13.266 -2.932 1.00 92.94 130 ASP A N 1
ATOM 1006 C CA . ASP A 1 130 ? 12.065 -12.032 -2.372 1.00 92.94 130 ASP A CA 1
ATOM 1007 C C . ASP A 1 130 ? 11.691 -10.778 -3.187 1.00 92.94 130 ASP A C 1
ATOM 1009 O O . ASP A 1 130 ? 12.214 -9.691 -2.951 1.00 92.94 130 ASP A O 1
ATOM 1013 N N . GLY A 1 131 ? 10.741 -10.897 -4.123 1.00 94.75 131 GLY A N 1
ATOM 1014 C CA . GLY A 1 131 ? 10.411 -9.860 -5.107 1.00 94.75 131 GLY A CA 1
ATOM 1015 C C . GLY A 1 131 ? 9.694 -8.620 -4.566 1.00 94.75 131 GLY A C 1
ATOM 1016 O O . GLY A 1 131 ? 9.341 -7.729 -5.341 1.00 94.75 131 GLY A O 1
ATOM 1017 N N . TYR A 1 132 ? 9.456 -8.557 -3.255 1.00 96.38 132 TYR A N 1
ATOM 1018 C CA . TYR A 1 132 ? 9.052 -7.335 -2.554 1.00 96.38 132 TYR A CA 1
ATOM 1019 C C . TYR A 1 132 ? 10.258 -6.505 -2.091 1.00 96.38 132 TYR A C 1
ATOM 1021 O O . TYR A 1 132 ? 10.143 -5.290 -1.935 1.00 96.38 132 TYR A O 1
ATOM 1029 N N . ASP A 1 133 ? 11.404 -7.157 -1.888 1.00 93.81 133 ASP A N 1
ATOM 1030 C CA . ASP A 1 133 ? 12.596 -6.597 -1.256 1.00 93.81 133 ASP A CA 1
ATOM 1031 C C . ASP A 1 133 ? 13.781 -6.465 -2.214 1.00 93.81 133 ASP A C 1
ATOM 10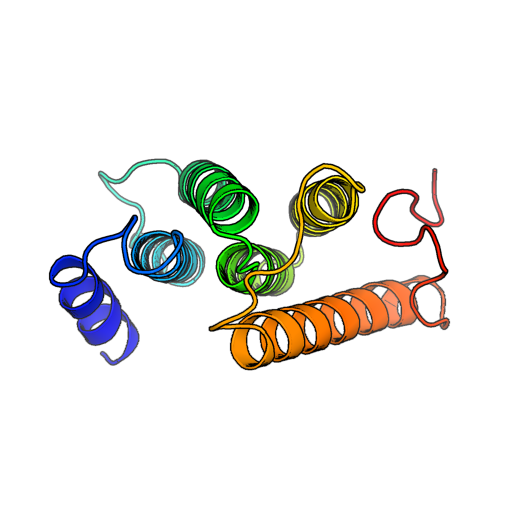33 O O . ASP A 1 133 ? 14.667 -5.651 -1.962 1.00 93.81 133 ASP A O 1
ATOM 1037 N N . ARG A 1 134 ? 13.836 -7.233 -3.301 1.00 95.38 134 ARG A N 1
ATOM 1038 C CA . ARG A 1 134 ? 14.915 -7.137 -4.286 1.00 95.38 134 ARG A CA 1
ATOM 1039 C C . ARG A 1 134 ? 14.358 -7.150 -5.698 1.00 95.38 134 ARG A C 1
ATOM 1041 O O . ARG A 1 134 ? 13.621 -8.065 -6.052 1.00 95.38 134 ARG A O 1
ATOM 1048 N N . PHE A 1 135 ? 14.703 -6.136 -6.485 1.00 96.94 135 PHE A N 1
ATOM 1049 C CA . PHE A 1 135 ? 14.232 -5.984 -7.864 1.00 96.94 135 PHE A CA 1
ATOM 1050 C C . PHE A 1 135 ? 15.278 -6.493 -8.866 1.00 96.94 135 PHE A C 1
ATOM 1052 O O . PHE A 1 135 ? 16.424 -6.756 -8.516 1.00 96.94 135 PHE A O 1
ATOM 1059 N N . TRP A 1 136 ? 14.869 -6.703 -10.117 1.00 96.06 136 TRP A N 1
ATOM 1060 C CA . TRP A 1 136 ? 15.684 -7.361 -11.153 1.00 96.06 136 TRP A CA 1
ATOM 1061 C C . TRP A 1 136 ? 16.943 -6.587 -11.567 1.00 96.06 136 TRP A C 1
ATOM 1063 O O . TRP A 1 136 ? 17.844 -7.164 -12.171 1.00 96.06 136 TRP A O 1
ATOM 1073 N N . ASP A 1 137 ? 16.987 -5.290 -11.287 1.00 95.31 137 ASP A N 1
ATOM 1074 C CA . ASP A 1 137 ? 18.058 -4.362 -11.640 1.00 95.31 137 ASP A CA 1
ATOM 1075 C C . ASP A 1 137 ? 18.910 -3.943 -10.424 1.00 95.31 137 ASP A C 1
ATOM 1077 O O . ASP A 1 137 ? 19.597 -2.922 -10.482 1.00 95.31 137 ASP A O 1
ATOM 1081 N N . GLU A 1 138 ? 18.886 -4.743 -9.345 1.00 92.75 138 GLU A N 1
ATOM 1082 C CA . GLU A 1 138 ? 19.591 -4.502 -8.069 1.00 92.75 138 GLU A CA 1
ATOM 1083 C C . GLU A 1 138 ? 20.625 -5.568 -7.651 1.00 92.75 138 GLU A C 1
ATOM 1085 O O . GLU A 1 138 ? 20.326 -6.790 -7.573 1.00 92.75 138 GLU A O 1
#

Secondary structure (DSSP, 8-state):
-HHHHHHHHHTTS-TTTTTTHHHHHHHHHHHHSTTTTTTS--HHHHHHHHHHHHHHHT--HHHHHHHHHHHHHT-HHHHHHHHHHHHGGGSTTSPPPSSSHHHHHHHHHHHHHHHHHHHHHHHSSPPPTTTTT--TT-

Solvent-accessible surface area (backbone atoms only — not comparable to full-atom values): 7237 Å² total; per-residue (Å²): 110,68,70,61,54,50,43,58,54,34,72,79,50,61,38,72,86,50,23,13,34,37,52,13,54,38,20,38,48,29,74,70,37,90,75,59,41,68,98,53,74,63,37,67,60,44,19,53,55,11,25,56,37,1,43,75,60,16,30,44,45,8,41,28,43,38,33,52,44,22,54,75,68,72,43,64,72,48,31,51,52,35,34,32,55,46,45,70,50,70,45,90,91,41,60,70,25,84,88,48,45,67,56,25,50,52,20,50,52,52,40,49,51,54,44,25,48,56,30,32,78,74,70,72,39,65,55,55,98,56,47,42,73,52,59,99,91,112

Mean predicted aligned error: 2.88 Å